Protein AF-A0A6J1T293-F1 (afdb_monomer)

InterPro domains:
  IPR029428 Mapk-regulated corepressor-interacting protein [PF14799] (3-94)

Structure (mmCIF, N/CA/C/O backbone):
data_AF-A0A6J1T293-F1
#
_entry.id   AF-A0A6J1T293-F1
#
loop_
_atom_site.group_PDB
_atom_site.id
_atom_site.type_symbol
_atom_site.label_atom_id
_atom_site.label_alt_id
_atom_site.label_comp_id
_atom_site.label_asym_id
_atom_site.label_entity_id
_atom_site.label_seq_id
_atom_site.pdbx_PDB_ins_code
_atom_site.Cartn_x
_atom_site.Cartn_y
_atom_site.Cartn_z
_atom_site.occupancy
_atom_site.B_iso_or_equiv
_atom_site.auth_seq_id
_atom_site.auth_comp_id
_atom_site.auth_asym_id
_atom_site.auth_atom_id
_atom_site.pdbx_PDB_model_num
ATOM 1 N N . MET A 1 1 ? -31.967 50.491 40.706 1.00 35.09 1 MET A N 1
ATOM 2 C CA . MET A 1 1 ? -30.912 50.644 39.681 1.00 35.09 1 MET A CA 1
ATOM 3 C C . MET A 1 1 ? -30.863 49.325 38.922 1.00 35.09 1 MET A C 1
ATOM 5 O O . MET A 1 1 ? -30.371 48.350 39.470 1.00 35.09 1 MET A O 1
ATOM 9 N N . ASN A 1 2 ? -31.513 49.243 37.758 1.00 35.81 2 ASN A N 1
ATOM 10 C CA . ASN A 1 2 ? -31.653 47.982 37.022 1.00 35.81 2 ASN A CA 1
ATOM 11 C C . ASN A 1 2 ? -30.430 47.772 36.124 1.00 35.81 2 ASN A C 1
ATOM 13 O O . ASN A 1 2 ? -30.119 48.614 35.286 1.00 35.81 2 ASN A O 1
ATOM 17 N N . GLN A 1 3 ? -29.734 46.657 36.334 1.00 42.97 3 GLN A N 1
ATOM 18 C CA . GLN A 1 3 ? -28.588 46.224 35.543 1.00 42.97 3 GLN A CA 1
ATOM 19 C C . GLN A 1 3 ? -29.095 45.617 34.224 1.00 42.97 3 GLN A C 1
ATOM 21 O O . GLN A 1 3 ? -29.812 44.619 34.238 1.00 42.97 3 GLN A O 1
ATOM 26 N N . MET A 1 4 ? -28.748 46.223 33.085 1.00 44.62 4 MET A N 1
ATOM 27 C CA . MET A 1 4 ? -28.996 45.646 31.760 1.00 44.62 4 MET A CA 1
ATOM 28 C C . MET A 1 4 ? -28.001 44.503 31.528 1.00 44.62 4 MET A C 1
ATOM 30 O O . MET A 1 4 ? -26.794 44.731 31.479 1.00 44.62 4 MET A O 1
ATOM 34 N N . GLN A 1 5 ? -28.496 43.274 31.386 1.00 48.72 5 GLN A N 1
ATOM 35 C CA . GLN A 1 5 ? -27.687 42.145 30.930 1.00 48.72 5 GLN A CA 1
ATOM 36 C C . GLN A 1 5 ? -27.605 42.173 29.400 1.00 48.72 5 GLN A C 1
ATOM 38 O O . GLN A 1 5 ? -28.609 42.039 28.703 1.00 48.72 5 GLN A O 1
ATOM 43 N N . SER A 1 6 ? -26.393 42.368 28.881 1.00 58.28 6 SER A N 1
ATOM 44 C CA . SER A 1 6 ? -26.066 42.199 27.464 1.00 58.28 6 SER A CA 1
ATOM 45 C C . SER A 1 6 ? -26.002 40.707 27.134 1.00 58.28 6 SER A C 1
ATOM 47 O O . SER A 1 6 ? -25.210 39.980 27.734 1.00 58.28 6 SER A O 1
ATOM 49 N N . VAL A 1 7 ? -26.815 40.241 26.182 1.00 46.66 7 VAL A N 1
ATOM 50 C CA . VAL A 1 7 ? -26.753 38.866 25.666 1.00 46.66 7 VAL A CA 1
ATOM 51 C C . VAL A 1 7 ? -26.084 38.849 24.293 1.00 46.66 7 VAL A C 1
ATOM 53 O O . VAL A 1 7 ? -26.721 39.017 23.259 1.00 46.66 7 VAL A O 1
ATOM 56 N N . ASN A 1 8 ? -24.769 38.626 24.276 1.00 48.59 8 ASN A N 1
ATOM 57 C CA . ASN A 1 8 ? -24.054 38.196 23.075 1.00 48.59 8 ASN A CA 1
ATOM 58 C C . ASN A 1 8 ? -23.719 36.703 23.211 1.00 48.59 8 ASN A C 1
ATOM 60 O O . ASN A 1 8 ? -22.909 36.326 24.055 1.00 48.59 8 ASN A O 1
ATOM 64 N N . GLY A 1 9 ? -24.335 35.849 22.390 1.00 51.00 9 GLY A N 1
ATOM 65 C CA . GLY A 1 9 ? -24.222 34.395 22.528 1.00 51.00 9 GLY A CA 1
ATOM 66 C C . GLY A 1 9 ? -24.470 33.626 21.231 1.00 51.00 9 GLY A C 1
ATOM 67 O O . GLY A 1 9 ? -25.529 33.050 21.046 1.00 51.00 9 GLY A O 1
ATOM 68 N N . LYS A 1 10 ? -23.478 33.668 20.335 1.00 51.50 10 LYS A N 1
ATOM 69 C CA . LYS A 1 10 ? -23.008 32.628 19.390 1.00 51.50 10 LYS A CA 1
ATOM 70 C C . LYS A 1 10 ? -24.024 31.566 18.895 1.00 51.50 10 LYS A C 1
ATOM 72 O O . LYS A 1 10 ? -24.468 30.699 19.638 1.00 51.50 10 LYS A O 1
ATOM 77 N N . ARG A 1 11 ? -24.241 31.553 17.571 1.00 51.09 11 ARG A N 1
ATOM 78 C CA . ARG A 1 11 ? -24.884 30.479 16.778 1.00 51.09 11 ARG A CA 1
ATOM 79 C C . ARG A 1 11 ? -24.344 29.075 17.143 1.00 51.09 11 ARG A C 1
ATOM 81 O O . ARG A 1 11 ? -23.130 28.885 17.042 1.00 51.09 11 ARG A O 1
ATOM 88 N N . PRO A 1 12 ? -25.188 28.067 17.439 1.00 49.41 12 PRO A N 1
ATOM 89 C CA . PRO A 1 12 ? -24.748 26.682 17.528 1.00 49.41 12 PRO A CA 1
ATOM 90 C C . PRO A 1 12 ? -24.793 26.055 16.128 1.00 49.41 12 PRO A C 1
ATOM 92 O O . PRO 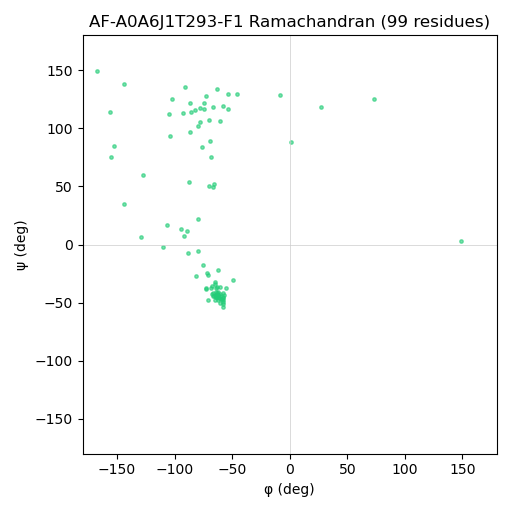A 1 12 ? -25.839 25.616 15.665 1.00 49.41 12 PRO A O 1
ATOM 95 N N . VAL A 1 13 ? -23.659 26.012 15.428 1.00 53.72 13 VAL A N 1
ATOM 96 C CA . VAL A 1 13 ? -23.515 25.209 14.197 1.00 53.72 13 VAL A CA 1
ATOM 97 C C . VAL A 1 13 ? -22.285 24.321 14.322 1.00 53.72 13 VAL A C 1
ATOM 99 O O . VAL A 1 13 ? -21.342 24.444 13.555 1.00 53.72 13 VAL A O 1
ATOM 102 N N . GLN A 1 14 ? -22.266 23.452 15.336 1.00 51.53 14 GLN A N 1
ATOM 103 C CA . GLN A 1 14 ? -21.378 22.279 15.380 1.00 51.53 14 GLN A CA 1
ATOM 104 C C . GLN A 1 14 ? -22.059 21.073 16.049 1.00 51.53 14 GLN A C 1
ATOM 106 O O . GLN A 1 14 ? -21.408 20.268 16.704 1.00 51.53 14 GLN A O 1
ATOM 111 N N . ALA A 1 15 ? -23.370 20.900 15.861 1.00 50.88 15 ALA A N 1
ATOM 112 C CA . ALA A 1 15 ? -24.086 19.706 16.328 1.00 50.88 15 ALA A CA 1
ATOM 113 C C . ALA A 1 15 ? -23.909 18.477 15.403 1.00 50.88 15 ALA A C 1
ATOM 115 O O . ALA A 1 15 ? -24.735 17.573 15.415 1.00 50.88 15 ALA A O 1
ATOM 116 N N . THR A 1 16 ? -22.848 18.425 14.589 1.00 51.53 16 THR A N 1
ATOM 117 C CA . THR A 1 16 ? -22.570 17.301 13.669 1.00 51.53 16 THR A CA 1
ATOM 118 C C . THR A 1 16 ? -21.152 16.738 13.762 1.00 51.53 16 THR A C 1
ATOM 120 O O . THR A 1 16 ? -20.804 15.856 12.984 1.00 51.53 16 THR A O 1
ATOM 123 N N . ARG A 1 17 ? -20.324 17.177 14.722 1.00 50.19 17 ARG A N 1
ATOM 124 C CA . ARG A 1 17 ? -18.976 16.598 14.912 1.00 50.19 17 ARG A CA 1
ATOM 125 C C . ARG A 1 17 ? -18.930 15.388 15.843 1.00 50.19 17 ARG A C 1
ATOM 127 O O . ARG A 1 17 ? -17.918 14.707 15.878 1.00 50.19 17 ARG A O 1
ATOM 134 N N . PHE A 1 18 ? -20.030 15.058 16.511 1.00 51.47 18 PHE A N 1
ATOM 135 C CA . PHE A 1 18 ? -20.155 13.825 17.288 1.00 51.47 18 PHE A CA 1
ATOM 136 C C . PHE A 1 18 ? -20.634 12.679 16.399 1.00 51.47 18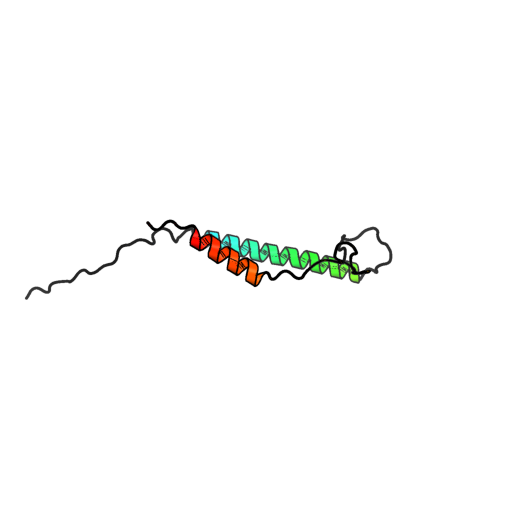 PHE A C 1
ATOM 138 O O . PHE A 1 18 ? -21.643 12.037 16.687 1.00 51.47 18 PHE A O 1
ATOM 145 N N . ARG A 1 19 ? -19.938 12.425 15.285 1.00 54.50 19 ARG A N 1
ATOM 146 C CA . ARG A 1 19 ? -20.014 11.097 14.679 1.00 54.50 19 ARG A CA 1
ATOM 147 C C . ARG A 1 19 ? -19.287 10.187 15.664 1.00 54.50 19 ARG A C 1
ATOM 149 O O . ARG A 1 19 ? -18.070 10.139 15.645 1.00 54.50 19 ARG A O 1
ATOM 156 N N . ASP A 1 20 ? -20.072 9.671 16.605 1.00 57.16 20 ASP A N 1
ATOM 157 C CA . ASP A 1 20 ? -19.735 8.839 17.758 1.00 57.16 20 ASP A CA 1
ATOM 158 C C . ASP A 1 20 ? -18.228 8.552 17.900 1.00 57.16 20 ASP A C 1
ATOM 160 O O . ASP A 1 20 ? -17.709 7.580 17.355 1.00 57.16 20 ASP A O 1
ATOM 164 N N . ASP A 1 21 ? -17.524 9.447 18.597 1.00 60.72 21 ASP A N 1
ATOM 165 C CA . ASP A 1 21 ? -16.072 9.419 18.849 1.00 60.72 21 ASP A CA 1
ATOM 166 C C . ASP A 1 21 ? -15.599 8.045 19.360 1.00 60.72 21 ASP A C 1
ATOM 168 O O . ASP A 1 21 ? -14.514 7.564 19.035 1.00 60.72 21 ASP A O 1
ATOM 172 N N . ARG A 1 22 ? -16.482 7.336 20.075 1.00 60.53 22 ARG A N 1
ATOM 173 C CA . ARG A 1 22 ? -16.245 5.971 20.551 1.00 60.53 22 ARG A CA 1
ATOM 174 C C . ARG A 1 22 ? -16.195 4.949 19.418 1.00 60.53 22 ARG A C 1
ATOM 176 O O . ARG A 1 22 ? -15.383 4.034 19.474 1.00 60.53 22 ARG A O 1
ATOM 183 N N . THR A 1 23 ? -17.025 5.103 18.387 1.00 65.38 23 THR A N 1
ATOM 184 C CA . THR A 1 23 ? -17.006 4.228 17.202 1.00 65.38 23 THR A CA 1
ATOM 185 C C . THR A 1 23 ? -15.791 4.496 16.323 1.00 65.38 23 THR A C 1
ATOM 187 O O . THR A 1 23 ? -15.189 3.551 15.823 1.00 65.38 23 THR A O 1
ATOM 190 N N . GLN A 1 24 ? -15.385 5.762 16.181 1.00 71.25 24 GLN A N 1
ATOM 191 C CA . GLN A 1 24 ? -14.179 6.117 15.436 1.00 71.25 24 GLN A CA 1
ATOM 192 C C . GLN A 1 24 ? -12.922 5.607 16.148 1.00 71.25 24 GLN A C 1
ATOM 194 O O . GLN A 1 24 ? -12.049 5.038 15.497 1.00 71.25 24 GLN A O 1
ATOM 199 N N . THR A 1 25 ? -12.868 5.738 17.475 1.00 80.00 25 THR A N 1
ATOM 200 C CA . THR A 1 25 ? -11.774 5.202 18.295 1.00 80.00 25 THR A CA 1
ATOM 201 C C . THR A 1 25 ? -11.720 3.672 18.218 1.00 80.00 25 THR A C 1
ATOM 203 O O . THR A 1 25 ? -10.659 3.115 17.966 1.00 80.00 25 THR A O 1
ATOM 206 N N . ALA A 1 26 ? -12.863 2.979 18.318 1.00 84.50 26 ALA A N 1
ATOM 207 C CA . ALA A 1 26 ? -12.905 1.518 18.198 1.00 84.50 26 ALA A CA 1
ATOM 208 C C . ALA A 1 26 ? -12.408 1.023 16.828 1.00 84.50 26 ALA A C 1
ATOM 210 O O . ALA A 1 26 ? -11.621 0.083 16.751 1.00 84.50 26 ALA A O 1
ATOM 211 N N . GLN A 1 27 ? -12.810 1.689 15.741 1.00 89.81 27 GLN A N 1
ATOM 212 C CA . GLN A 1 27 ? -12.312 1.366 14.401 1.00 89.81 27 GLN A CA 1
ATOM 213 C C . GLN A 1 27 ? -10.808 1.623 14.262 1.00 89.81 27 GLN A C 1
ATOM 215 O O . GLN A 1 27 ? -10.110 0.858 13.598 1.00 89.81 27 GLN A O 1
ATOM 220 N N . GLN A 1 28 ? -10.292 2.689 14.879 1.00 90.19 28 GLN A N 1
ATOM 221 C CA . GLN A 1 28 ? -8.856 2.960 14.903 1.00 90.19 28 GLN A CA 1
ATOM 222 C C . GLN A 1 28 ? -8.094 1.862 15.650 1.00 90.19 28 GLN A C 1
ATOM 224 O O . GLN A 1 28 ? -7.097 1.368 15.126 1.00 90.19 28 GLN A O 1
ATOM 229 N N . ASP A 1 29 ? -8.588 1.423 16.806 1.00 92.88 29 ASP A N 1
ATOM 230 C CA . ASP A 1 29 ? -7.980 0.344 17.589 1.00 92.88 29 ASP A CA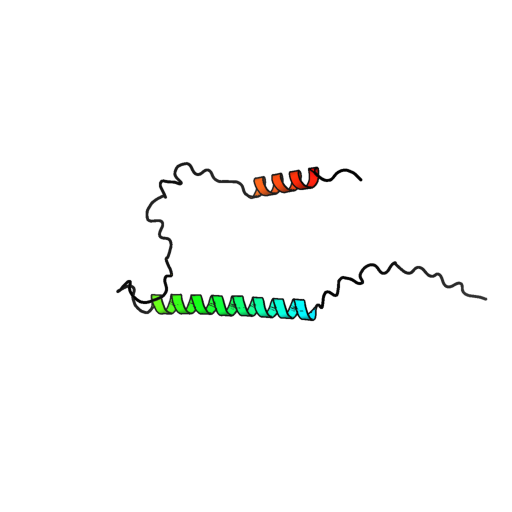 1
ATOM 231 C C . ASP A 1 29 ? -7.966 -0.988 16.823 1.00 92.88 29 A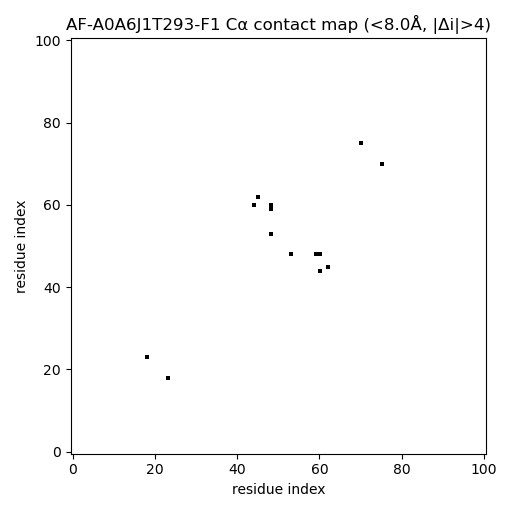SP A C 1
ATOM 233 O O . ASP A 1 29 ? -6.961 -1.704 16.823 1.00 92.88 29 ASP A O 1
ATOM 237 N N . GLU A 1 30 ? -9.049 -1.310 16.112 1.00 95.25 30 GLU A N 1
ATOM 238 C CA . GLU A 1 30 ? -9.124 -2.492 15.248 1.00 95.25 30 GLU A CA 1
ATOM 239 C C . GLU A 1 30 ? -8.106 -2.438 14.106 1.00 95.25 30 GLU A C 1
ATOM 241 O O . GLU A 1 30 ? -7.426 -3.432 13.842 1.00 95.25 30 GLU A O 1
ATOM 246 N N . LEU A 1 31 ? -7.954 -1.282 13.454 1.00 95.88 31 LEU A N 1
ATOM 247 C CA . LEU A 1 31 ? -6.967 -1.091 12.390 1.00 95.88 31 LEU A CA 1
ATOM 248 C C . LEU A 1 31 ? -5.537 -1.198 12.920 1.00 95.88 31 LEU A C 1
ATOM 250 O O . LEU A 1 31 ? -4.709 -1.871 12.306 1.00 95.88 31 LEU A O 1
ATOM 254 N N . ILE A 1 32 ? -5.248 -0.580 14.068 1.00 95.88 32 ILE A N 1
ATOM 255 C CA . ILE A 1 32 ? -3.940 -0.669 14.730 1.00 95.88 32 ILE A CA 1
ATOM 256 C C . ILE A 1 32 ? -3.618 -2.132 15.032 1.00 95.88 32 ILE A C 1
ATOM 258 O O . ILE A 1 32 ? -2.538 -2.615 14.684 1.00 95.88 32 ILE A O 1
ATOM 262 N N . ARG A 1 33 ? -4.575 -2.858 15.617 1.00 96.88 33 ARG A N 1
ATOM 263 C CA . ARG A 1 33 ? -4.426 -4.283 15.913 1.00 96.88 33 ARG A CA 1
ATOM 264 C C . ARG A 1 33 ? -4.217 -5.099 14.643 1.00 96.88 33 ARG A C 1
ATOM 266 O O . ARG A 1 33 ? -3.314 -5.924 14.598 1.00 96.88 33 ARG A O 1
ATOM 273 N N . PHE A 1 34 ? -5.008 -4.859 13.602 1.00 96.94 34 PHE A N 1
ATOM 274 C CA . PHE A 1 34 ? -4.886 -5.569 12.333 1.00 96.94 34 PHE A CA 1
ATOM 275 C C . PHE A 1 34 ? -3.507 -5.374 11.695 1.00 96.94 34 PHE A C 1
ATOM 277 O O . PHE A 1 34 ? -2.889 -6.354 11.276 1.00 96.94 34 PHE A O 1
ATOM 284 N N . ILE A 1 35 ? -3.009 -4.134 11.645 1.00 96.94 35 ILE A N 1
ATOM 285 C CA . ILE A 1 35 ? -1.684 -3.815 11.100 1.00 96.94 35 ILE A CA 1
ATOM 286 C C . ILE A 1 35 ? -0.601 -4.515 11.919 1.00 96.94 35 ILE A C 1
ATOM 288 O O . ILE A 1 35 ? 0.270 -5.168 11.344 1.00 96.94 35 ILE A O 1
ATOM 292 N N . TYR A 1 36 ? -0.679 -4.424 13.250 1.00 96.75 36 TYR A N 1
ATOM 293 C CA . TYR A 1 36 ? 0.268 -5.067 14.154 1.00 96.75 36 TYR A CA 1
ATOM 294 C C . TYR A 1 36 ? 0.321 -6.583 13.931 1.00 96.75 36 TYR A C 1
ATOM 296 O O . TYR A 1 36 ? 1.394 -7.123 13.661 1.00 96.75 36 TYR A O 1
ATOM 304 N N . GLU A 1 37 ? -0.825 -7.266 13.978 1.00 96.38 37 GLU A N 1
ATOM 305 C CA . GLU A 1 37 ? -0.912 -8.723 13.819 1.00 96.38 37 GLU A CA 1
ATOM 306 C C . GLU A 1 37 ? -0.461 -9.178 12.426 1.00 96.38 37 GLU A C 1
ATOM 308 O O . GLU A 1 37 ? 0.295 -10.145 12.296 1.00 96.38 37 GLU A O 1
ATOM 313 N N . SER A 1 38 ? -0.886 -8.462 11.380 1.00 94.81 38 SER A N 1
ATOM 314 C CA . SER A 1 38 ? -0.530 -8.781 9.994 1.00 94.81 38 SER A CA 1
ATOM 315 C C . SER A 1 38 ? 0.969 -8.636 9.760 1.00 94.81 38 SER A C 1
ATOM 317 O O . SER A 1 38 ? 1.583 -9.520 9.164 1.00 94.81 38 SER A O 1
ATOM 319 N N . TRP A 1 39 ? 1.575 -7.563 10.277 1.00 94.12 39 TRP A N 1
ATOM 320 C CA . TRP A 1 39 ? 3.014 -7.357 10.171 1.00 94.12 39 TRP A CA 1
ATOM 321 C C . TRP A 1 39 ? 3.797 -8.427 10.935 1.00 94.12 39 TRP A C 1
ATOM 323 O O . TRP A 1 39 ? 4.677 -9.061 10.361 1.00 94.12 39 TRP A O 1
ATOM 333 N N . HIS A 1 40 ? 3.423 -8.717 12.188 1.00 94.25 40 HIS A N 1
ATOM 334 C CA . HIS A 1 40 ? 4.085 -9.755 12.986 1.00 94.25 40 HIS A CA 1
ATOM 335 C C . HIS A 1 40 ? 3.985 -11.139 12.345 1.00 94.25 40 HIS A C 1
ATOM 337 O O . HIS A 1 40 ? 4.930 -11.924 12.425 1.00 94.25 40 HIS A O 1
ATOM 343 N N . LYS A 1 41 ? 2.854 -11.456 11.705 1.00 90.25 41 LYS A N 1
ATOM 344 C CA . LYS A 1 41 ? 2.696 -12.704 10.956 1.00 90.25 41 LYS A CA 1
ATOM 345 C C . LYS A 1 41 ? 3.712 -12.797 9.815 1.00 90.25 41 LYS A C 1
ATOM 347 O O . LYS A 1 41 ? 4.425 -13.794 9.746 1.00 90.25 41 LYS A O 1
ATOM 352 N N . VAL A 1 42 ? 3.816 -11.758 8.986 1.00 86.88 42 VAL A N 1
ATOM 353 C CA . VAL A 1 42 ? 4.775 -11.710 7.869 1.00 86.88 42 VAL A CA 1
ATOM 354 C C . VAL A 1 42 ? 6.218 -11.773 8.375 1.00 86.88 42 VAL A C 1
ATOM 356 O O . VAL A 1 42 ? 7.011 -12.541 7.841 1.00 86.88 42 VAL A O 1
ATOM 359 N N . SER A 1 43 ? 6.561 -11.035 9.436 1.00 86.12 43 SER A N 1
ATOM 360 C CA . SER A 1 43 ? 7.903 -11.069 10.036 1.00 86.12 43 SER A CA 1
ATOM 361 C C . SER A 1 43 ? 8.297 -12.471 10.503 1.00 86.12 43 SER A C 1
ATOM 363 O O . SER A 1 43 ? 9.374 -12.946 10.152 1.00 86.12 43 SER A O 1
ATOM 365 N N . ARG A 1 44 ? 7.406 -13.172 11.219 1.00 87.25 44 ARG A N 1
ATOM 366 C CA . ARG A 1 44 ? 7.662 -14.556 11.651 1.00 87.25 44 ARG A CA 1
ATOM 367 C C . ARG A 1 44 ? 7.809 -15.510 10.477 1.00 87.25 44 ARG A C 1
ATOM 369 O O . ARG A 1 44 ? 8.677 -16.374 10.518 1.00 87.25 44 ARG A O 1
ATOM 376 N N . GLU A 1 45 ? 6.974 -15.371 9.447 1.00 83.12 45 GLU A N 1
ATOM 377 C CA . GLU A 1 45 ? 7.118 -16.163 8.227 1.00 83.12 45 GLU A CA 1
ATOM 378 C C . GLU A 1 45 ? 8.513 -15.92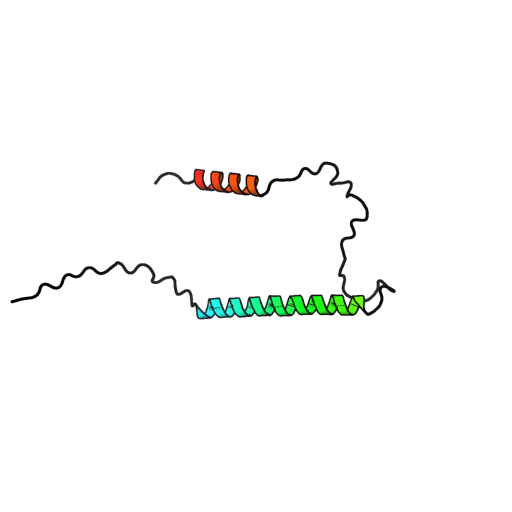6 7.628 1.00 83.12 45 GLU A C 1
ATOM 380 O O . GLU A 1 45 ? 9.256 -16.883 7.444 1.00 83.12 45 GLU A O 1
ATOM 385 N N . VAL A 1 46 ? 8.944 -14.681 7.419 1.00 80.19 46 VAL A N 1
ATOM 386 C CA . VAL A 1 46 ? 10.280 -14.364 6.872 1.00 80.19 46 VAL A CA 1
ATOM 387 C C . VAL A 1 46 ? 11.426 -14.951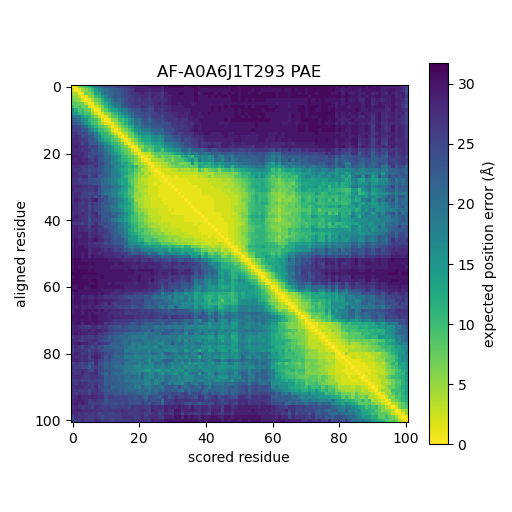 7.713 1.00 80.19 46 VAL A C 1
ATOM 389 O O . VAL A 1 46 ? 12.364 -15.530 7.155 1.00 80.19 46 VAL A O 1
ATOM 392 N N . GLU A 1 47 ? 11.352 -14.849 9.042 1.00 80.12 47 GLU A N 1
ATOM 393 C CA . GLU A 1 47 ? 12.355 -15.410 9.960 1.00 80.12 47 GLU A CA 1
ATOM 394 C C . GLU A 1 47 ? 12.419 -16.940 9.877 1.00 80.12 47 GLU A C 1
ATOM 396 O O . GLU A 1 47 ? 13.505 -17.513 9.767 1.00 80.12 47 GLU A O 1
ATOM 401 N N . GLN A 1 48 ? 11.264 -17.610 9.858 1.00 76.38 48 GLN A N 1
ATOM 402 C CA . GLN A 1 48 ? 11.178 -19.066 9.732 1.00 76.38 48 GLN A CA 1
ATOM 403 C C . GLN A 1 48 ? 11.742 -19.565 8.397 1.00 76.38 48 GLN A C 1
ATOM 405 O O . GLN A 1 48 ? 12.382 -20.615 8.363 1.00 76.38 48 GLN A O 1
ATOM 410 N N . HIS A 1 49 ? 11.550 -18.829 7.299 1.00 67.94 49 HIS A N 1
ATOM 411 C CA . HIS A 1 49 ? 12.136 -19.198 6.004 1.00 67.94 49 HIS A CA 1
ATOM 412 C C . HIS A 1 49 ? 13.646 -18.948 5.961 1.00 67.94 49 HIS A C 1
ATOM 414 O O . HIS A 1 49 ? 14.377 -19.763 5.405 1.00 67.94 49 HIS A O 1
ATOM 420 N N . SER A 1 50 ? 14.130 -17.869 6.585 1.00 64.50 50 SER A N 1
ATOM 421 C CA . SER A 1 50 ? 15.571 -17.581 6.666 1.00 64.50 50 SER A CA 1
ATOM 422 C C . SER A 1 50 ? 16.336 -18.625 7.485 1.00 64.50 50 SER A C 1
ATOM 424 O O . SER A 1 50 ? 17.483 -18.933 7.169 1.00 64.50 50 SER A O 1
ATOM 426 N N . GLN A 1 51 ? 15.712 -19.192 8.523 1.00 62.59 51 GLN A N 1
ATOM 427 C CA . GLN A 1 51 ? 16.339 -20.199 9.387 1.00 62.59 51 GLN A CA 1
ATOM 428 C C . GLN A 1 51 ? 16.315 -21.622 8.809 1.00 62.59 51 GLN A C 1
ATOM 430 O O . GLN A 1 51 ? 17.202 -22.409 9.126 1.00 62.59 51 GLN A O 1
ATOM 435 N N . ASN A 1 52 ? 15.341 -21.954 7.956 1.00 58.03 52 ASN A N 1
ATOM 436 C CA . ASN A 1 52 ? 15.152 -23.314 7.430 1.00 58.03 52 ASN A CA 1
ATOM 437 C C . ASN A 1 52 ? 15.914 -23.617 6.131 1.00 58.03 52 ASN A C 1
ATOM 439 O O . ASN A 1 52 ? 15.680 -24.659 5.529 1.00 58.03 52 ASN A O 1
ATOM 443 N N . GLY A 1 53 ? 16.840 -22.745 5.723 1.00 50.28 53 GLY A N 1
ATOM 444 C CA . GLY A 1 53 ? 17.718 -22.998 4.587 1.00 50.28 53 GLY A CA 1
ATOM 445 C C . GLY A 1 53 ? 16.991 -22.898 3.245 1.00 50.28 53 GLY A C 1
ATOM 446 O O . GLY A 1 53 ? 16.000 -23.567 2.961 1.00 50.28 53 GLY A O 1
ATOM 447 N N . ALA A 1 54 ? 17.525 -22.062 2.365 1.00 53.28 54 ALA A N 1
ATOM 448 C CA . ALA A 1 54 ? 17.104 -21.940 0.977 1.00 53.28 54 ALA A CA 1
ATOM 449 C C . ALA A 1 54 ? 17.496 -23.179 0.136 1.00 53.28 54 ALA A C 1
ATOM 451 O O . ALA A 1 54 ? 18.123 -23.032 -0.909 1.00 53.28 54 ALA A O 1
ATOM 452 N N . GLU A 1 55 ? 17.182 -24.400 0.580 1.00 52.56 55 GLU A N 1
ATOM 453 C CA . GLU A 1 55 ? 17.620 -25.628 -0.101 1.00 52.56 55 GLU A CA 1
ATOM 454 C C . GLU A 1 55 ? 16.520 -26.423 -0.805 1.00 52.56 55 GLU A C 1
ATOM 456 O O . GLU A 1 55 ? 16.819 -27.370 -1.529 1.00 52.56 55 GLU A O 1
ATOM 461 N N . ASN A 1 56 ? 15.252 -26.017 -0.740 1.00 45.50 56 ASN A N 1
ATOM 462 C CA . ASN A 1 56 ? 14.286 -26.564 -1.688 1.00 45.50 56 ASN A CA 1
ATOM 463 C C . ASN A 1 56 ? 13.091 -25.640 -1.879 1.00 45.50 56 ASN A C 1
ATOM 465 O O . ASN A 1 56 ? 12.295 -25.443 -0.964 1.00 45.50 56 ASN A O 1
ATOM 469 N N . GLY A 1 57 ? 12.951 -25.096 -3.090 1.00 51.50 57 GLY A N 1
ATOM 470 C CA . GLY A 1 57 ? 11.856 -24.227 -3.530 1.00 51.50 57 GLY A CA 1
ATOM 471 C C . GLY A 1 57 ? 10.491 -24.921 -3.604 1.00 51.50 57 GLY A C 1
ATOM 472 O O . GLY A 1 57 ? 9.816 -24.850 -4.628 1.00 51.50 57 GLY A O 1
ATOM 473 N N . LYS A 1 58 ? 10.093 -25.632 -2.547 1.00 51.91 58 LYS A N 1
ATOM 474 C CA . LYS A 1 58 ? 8.836 -26.370 -2.428 1.00 51.91 58 LYS A CA 1
ATOM 475 C C . LYS A 1 58 ? 8.429 -26.458 -0.955 1.00 51.91 58 LYS A C 1
ATOM 477 O O . LYS A 1 58 ? 8.701 -27.465 -0.313 1.00 51.91 58 LYS A O 1
ATOM 482 N N . GLY A 1 59 ? 7.745 -25.443 -0.423 1.00 51.84 59 GLY A N 1
ATOM 483 C CA . GLY A 1 59 ? 6.936 -25.674 0.785 1.00 51.84 59 GLY A CA 1
ATOM 484 C C . GLY A 1 59 ? 6.745 -24.543 1.786 1.00 51.84 59 GLY A C 1
ATOM 485 O O . GLY A 1 59 ? 6.079 -24.777 2.787 1.00 51.84 59 GLY A O 1
ATOM 486 N N . GLY A 1 60 ? 7.255 -23.339 1.556 1.00 51.09 60 GLY A N 1
ATOM 487 C CA . GLY A 1 60 ? 7.110 -22.254 2.521 1.00 51.09 60 GLY A CA 1
ATOM 488 C C . GLY A 1 60 ? 6.938 -20.913 1.821 1.00 51.09 60 GLY A C 1
ATOM 489 O O . GLY A 1 60 ? 7.558 -20.716 0.784 1.00 51.09 60 GLY A O 1
ATOM 490 N N . ALA A 1 61 ? 6.025 -20.086 2.339 1.00 54.09 61 ALA A N 1
ATOM 491 C CA . ALA A 1 61 ? 5.538 -18.792 1.851 1.00 54.09 61 ALA A CA 1
ATOM 492 C C . ALA A 1 61 ? 6.284 -18.166 0.653 1.00 54.09 61 ALA A C 1
ATOM 494 O O . ALA A 1 61 ? 7.492 -17.944 0.683 1.00 54.09 61 ALA A O 1
ATOM 495 N N . LEU A 1 62 ? 5.504 -17.789 -0.368 1.00 58.81 62 LEU A N 1
ATOM 496 C CA . LEU A 1 62 ? 5.901 -17.070 -1.587 1.00 58.81 62 LEU A CA 1
ATOM 497 C C . LEU A 1 62 ? 6.395 -15.635 -1.296 1.00 58.81 62 LEU A C 1
ATOM 499 O O . LEU A 1 62 ? 5.896 -14.673 -1.877 1.00 58.81 62 LEU A O 1
ATOM 503 N N . VAL A 1 63 ? 7.349 -15.448 -0.387 1.00 60.22 63 VAL A N 1
ATOM 504 C CA . VAL A 1 63 ? 8.035 -14.164 -0.239 1.00 60.22 63 VAL A CA 1
ATOM 505 C C . VAL A 1 63 ? 9.030 -14.067 -1.391 1.00 60.22 63 VAL A C 1
ATOM 507 O O . VAL A 1 63 ? 10.190 -14.459 -1.290 1.00 60.22 63 VAL A O 1
ATOM 510 N N . TYR A 1 64 ? 8.527 -13.619 -2.539 1.00 65.06 64 TYR A N 1
ATOM 511 C CA . TYR A 1 64 ? 9.340 -13.360 -3.715 1.00 65.06 64 TYR A CA 1
ATOM 512 C C . TYR A 1 64 ? 10.060 -12.029 -3.512 1.00 65.06 64 TYR A C 1
ATOM 514 O O . TYR A 1 64 ? 9.448 -10.961 -3.581 1.00 65.06 64 TYR A O 1
ATOM 522 N N . TYR A 1 65 ? 11.359 -12.086 -3.237 1.00 67.44 65 TYR A N 1
ATOM 523 C CA . TYR A 1 65 ? 12.195 -10.896 -3.279 1.00 67.44 65 TYR A CA 1
ATOM 524 C C . TYR A 1 65 ? 12.408 -10.510 -4.738 1.00 67.44 65 TYR A C 1
ATOM 526 O O . TYR A 1 65 ? 12.798 -11.332 -5.568 1.00 67.44 65 TYR A O 1
ATOM 534 N N . TYR A 1 66 ? 12.130 -9.251 -5.058 1.00 71.56 66 TYR A N 1
ATOM 535 C CA . TYR A 1 66 ? 12.478 -8.704 -6.356 1.00 71.56 66 TYR A CA 1
ATOM 536 C C . TYR A 1 66 ? 14.004 -8.565 -6.425 1.00 71.56 66 TYR A C 1
ATOM 538 O O . TYR A 1 66 ? 14.588 -7.723 -5.744 1.00 71.56 66 TYR A O 1
ATOM 546 N N . CYS A 1 67 ? 14.648 -9.429 -7.206 1.00 69.50 67 CYS A N 1
ATOM 547 C CA . CYS A 1 67 ? 16.059 -9.303 -7.543 1.00 69.50 67 CYS A CA 1
ATOM 548 C C . CYS A 1 67 ? 16.169 -8.527 -8.860 1.00 69.50 67 CYS A C 1
ATOM 550 O O . CYS A 1 67 ? 15.763 -9.043 -9.904 1.00 69.50 67 CYS A O 1
ATOM 552 N N . ASP A 1 68 ? 16.730 -7.315 -8.818 1.00 66.31 68 ASP A N 1
ATOM 553 C CA . ASP A 1 68 ? 17.173 -6.582 -10.012 1.00 66.31 68 ASP A CA 1
ATOM 554 C C . ASP A 1 68 ? 18.383 -7.304 -10.619 1.00 66.31 68 ASP A C 1
ATOM 556 O O . ASP A 1 68 ? 19.532 -6.904 -10.448 1.00 66.31 68 ASP A O 1
ATOM 560 N N . ASN A 1 69 ? 18.140 -8.428 -11.290 1.00 65.50 69 ASN A N 1
ATOM 561 C CA . ASN A 1 69 ? 19.212 -9.184 -11.933 1.00 65.50 69 ASN A CA 1
ATOM 562 C C . ASN A 1 69 ? 19.639 -8.586 -13.278 1.00 65.50 69 ASN A C 1
ATOM 564 O O . ASN A 1 69 ? 20.612 -9.054 -13.848 1.00 65.50 69 ASN A O 1
ATOM 568 N N . GLU A 1 70 ? 18.962 -7.551 -13.771 1.00 66.69 70 GLU A N 1
ATOM 569 C CA . GLU A 1 70 ? 19.318 -6.801 -14.976 1.00 66.69 70 GLU A CA 1
ATOM 570 C C . GLU A 1 70 ? 18.473 -5.516 -15.012 1.00 66.69 70 GLU A C 1
ATOM 572 O O . GLU A 1 70 ? 17.333 -5.533 -14.536 1.00 66.69 70 GLU A O 1
ATOM 577 N N . PRO A 1 71 ? 18.964 -4.397 -15.577 1.00 72.81 71 PRO A N 1
ATOM 578 C CA . PRO A 1 71 ? 18.095 -3.259 -15.841 1.00 72.81 71 PRO A CA 1
ATOM 579 C C . PRO A 1 71 ? 16.960 -3.718 -16.761 1.00 72.81 71 PRO A C 1
ATOM 581 O O . PRO A 1 71 ? 17.207 -4.186 -17.873 1.00 72.81 71 PRO A O 1
ATOM 584 N N . ASN A 1 72 ? 15.717 -3.603 -16.288 1.00 72.06 72 ASN A N 1
ATOM 585 C CA . ASN A 1 72 ? 14.539 -4.026 -17.036 1.00 72.06 72 ASN A CA 1
ATOM 586 C C . ASN A 1 72 ? 14.546 -3.366 -18.433 1.00 72.06 72 ASN A C 1
ATOM 588 O O . ASN A 1 72 ? 14.446 -2.137 -18.512 1.00 72.06 72 ASN A O 1
ATOM 592 N N . PRO A 1 73 ? 14.629 -4.137 -19.537 1.00 78.88 73 PRO A N 1
ATOM 593 C CA . PRO A 1 73 ? 14.756 -3.578 -20.882 1.00 78.88 73 PRO A CA 1
ATOM 594 C C . PRO A 1 73 ? 13.551 -2.717 -21.289 1.00 78.88 73 PRO A C 1
ATOM 596 O O . PRO A 1 73 ? 13.691 -1.841 -22.138 1.00 78.88 73 PRO A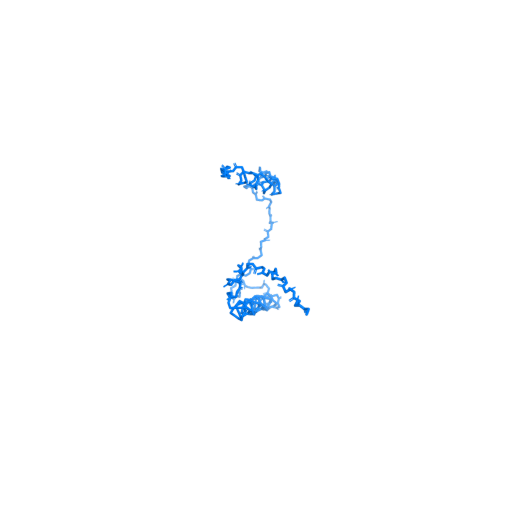 O 1
ATOM 599 N N . VAL A 1 74 ? 12.388 -2.910 -20.653 1.00 80.62 74 VAL A N 1
ATOM 600 C CA . VAL A 1 74 ? 11.185 -2.083 -20.853 1.00 80.62 74 VAL A CA 1
ATOM 601 C C . VAL A 1 74 ? 11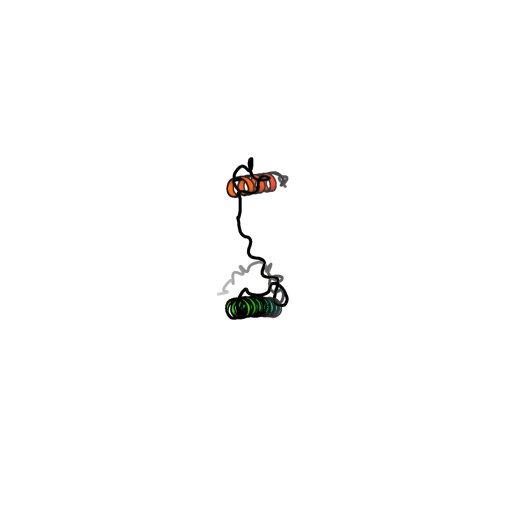.352 -0.677 -20.262 1.00 80.62 74 VAL A C 1
ATOM 603 O O . VAL A 1 74 ? 10.731 0.269 -20.736 1.00 80.62 74 VAL A O 1
ATOM 606 N N . LEU A 1 75 ? 12.208 -0.512 -19.251 1.00 79.12 75 LEU A N 1
ATOM 607 C CA . LEU A 1 75 ? 12.452 0.764 -18.572 1.00 79.12 75 LEU A CA 1
ATOM 608 C C . LEU A 1 75 ? 13.613 1.563 -19.181 1.00 79.12 75 LEU A C 1
ATOM 610 O O . LEU A 1 75 ? 13.993 2.589 -18.623 1.00 79.12 75 LEU A O 1
ATOM 614 N N . LYS A 1 76 ? 14.172 1.131 -20.321 1.00 81.25 76 LYS A N 1
ATOM 615 C CA . LYS A 1 76 ? 15.341 1.771 -20.948 1.00 81.25 76 LYS A CA 1
ATOM 616 C C . LYS A 1 76 ? 15.145 3.267 -21.225 1.00 81.25 76 LYS A C 1
ATOM 618 O O . LYS A 1 76 ? 16.079 4.041 -21.047 1.00 81.25 76 LYS A O 1
ATOM 623 N N . ASP A 1 77 ? 13.935 3.657 -21.614 1.00 85.69 77 ASP A N 1
ATOM 624 C CA . ASP A 1 77 ? 13.581 5.043 -21.939 1.00 85.69 77 ASP A CA 1
ATOM 625 C C . ASP A 1 77 ? 12.712 5.694 -20.848 1.00 85.69 77 ASP A C 1
ATOM 627 O O . ASP A 1 77 ? 12.053 6.710 -21.081 1.00 85.69 77 ASP A O 1
ATOM 631 N N . PHE A 1 78 ? 12.675 5.105 -19.645 1.00 87.12 78 PHE A N 1
ATOM 632 C CA . PHE A 1 78 ? 11.913 5.659 -18.534 1.00 87.12 78 PHE A CA 1
ATOM 633 C C . PHE A 1 78 ? 12.525 6.990 -18.091 1.00 87.12 78 PHE A C 1
ATOM 635 O O . PHE A 1 78 ? 13.670 7.058 -17.642 1.00 87.12 78 PHE A O 1
ATOM 642 N N . GLN A 1 79 ? 11.741 8.059 -18.197 1.00 87.06 79 GLN A N 1
ATOM 643 C CA . GLN A 1 79 ? 12.131 9.364 -17.686 1.00 87.06 79 GLN A CA 1
ATOM 644 C C . GLN A 1 79 ? 11.647 9.526 -16.243 1.00 87.06 79 GLN A C 1
ATOM 646 O O . GLN A 1 79 ? 10.487 9.213 -15.956 1.00 87.06 79 GLN A O 1
ATOM 651 N N . PRO A 1 80 ? 12.490 10.051 -15.335 1.00 86.44 80 PRO A N 1
ATOM 652 C CA . PRO A 1 80 ? 12.046 10.427 -14.003 1.00 86.44 80 PRO A CA 1
ATOM 653 C C . PRO A 1 80 ? 10.848 11.374 -14.088 1.00 86.44 80 PRO A C 1
ATOM 655 O O . PRO A 1 80 ? 10.874 12.372 -14.810 1.00 86.44 80 PRO A O 1
ATOM 658 N N . PHE A 1 81 ? 9.793 11.053 -13.347 1.00 87.56 81 PHE A N 1
ATOM 659 C CA . PHE A 1 81 ? 8.597 11.875 -13.267 1.00 87.56 81 PHE A CA 1
ATOM 660 C C . PHE A 1 81 ? 8.590 12.654 -11.958 1.00 87.56 81 PHE A C 1
ATOM 662 O O . PHE A 1 81 ? 8.661 12.065 -10.878 1.00 87.56 81 PHE A O 1
ATOM 669 N N . ASP A 1 82 ? 8.466 13.974 -12.050 1.00 89.88 82 ASP A N 1
ATOM 670 C CA . ASP A 1 82 ? 8.345 14.821 -10.871 1.00 89.88 82 ASP A CA 1
ATOM 671 C C . ASP A 1 82 ? 6.904 14.779 -10.335 1.00 89.88 82 ASP A C 1
ATOM 673 O O . ASP A 1 82 ? 5.973 15.408 -10.857 1.00 89.88 82 ASP A O 1
ATOM 677 N N . LEU A 1 83 ? 6.729 13.998 -9.268 1.00 91.56 83 LEU A N 1
ATOM 678 C CA . LEU A 1 83 ? 5.456 13.852 -8.569 1.00 91.56 83 LEU A CA 1
ATOM 679 C C . LEU A 1 83 ? 5.000 15.160 -7.916 1.00 91.56 83 LEU A C 1
ATOM 681 O O . LEU A 1 83 ? 3.793 15.403 -7.834 1.00 91.56 83 LEU A O 1
ATOM 685 N N . GLU A 1 84 ? 5.928 15.998 -7.456 1.00 90.44 84 GLU A N 1
ATOM 686 C CA . GLU A 1 84 ? 5.608 17.245 -6.771 1.00 90.44 84 GLU A CA 1
ATOM 687 C C . GLU A 1 84 ? 5.043 18.263 -7.762 1.00 90.44 84 GLU A C 1
ATOM 689 O O . GLU A 1 84 ? 3.964 18.819 -7.540 1.00 90.44 84 GLU A O 1
ATOM 694 N N . ASP A 1 85 ? 5.706 18.423 -8.907 1.00 90.06 85 ASP A N 1
ATOM 695 C CA . ASP A 1 85 ? 5.237 19.257 -10.013 1.00 90.06 85 ASP A CA 1
ATOM 696 C C . ASP A 1 85 ? 3.863 18.813 -10.526 1.00 90.06 85 ASP A C 1
ATOM 698 O O . ASP A 1 85 ? 2.991 19.647 -10.801 1.00 90.06 85 ASP A O 1
ATOM 702 N N . TRP A 1 86 ? 3.633 17.504 -10.650 1.00 89.94 86 TRP A N 1
ATOM 703 C CA . TRP A 1 86 ? 2.334 16.978 -11.066 1.00 89.94 86 TRP A CA 1
ATOM 704 C C . TRP A 1 86 ? 1.238 17.237 -10.032 1.00 89.94 86 TRP A C 1
ATOM 706 O O . TRP A 1 86 ? 0.146 17.696 -10.386 1.00 89.94 86 TRP A O 1
ATOM 716 N N . CYS A 1 87 ? 1.527 17.006 -8.749 1.00 89.44 87 CYS A N 1
ATOM 717 C CA . CYS A 1 87 ? 0.591 17.297 -7.667 1.00 89.44 87 CYS A CA 1
ATOM 718 C C . CYS A 1 87 ? 0.242 18.790 -7.618 1.00 89.44 87 CYS A C 1
ATOM 720 O O . CYS A 1 87 ? -0.942 19.132 -7.530 1.00 89.44 87 CYS A O 1
ATOM 722 N N . ARG A 1 88 ? 1.247 19.670 -7.746 1.00 90.12 88 ARG A N 1
ATOM 723 C CA . ARG A 1 88 ? 1.070 21.128 -7.812 1.00 90.12 88 ARG A CA 1
ATOM 724 C C . ARG A 1 88 ? 0.166 21.527 -8.981 1.00 90.12 88 ARG A C 1
ATOM 726 O O . ARG A 1 88 ? -0.824 22.227 -8.769 1.00 90.12 88 ARG A O 1
ATOM 733 N N . LYS A 1 89 ? 0.428 21.027 -10.196 1.00 86.88 89 LYS A N 1
ATOM 734 C CA . LYS A 1 89 ? -0.412 21.285 -11.386 1.00 86.88 89 LYS A CA 1
ATOM 735 C C . LYS A 1 89 ? -1.860 20.842 -11.169 1.00 86.88 89 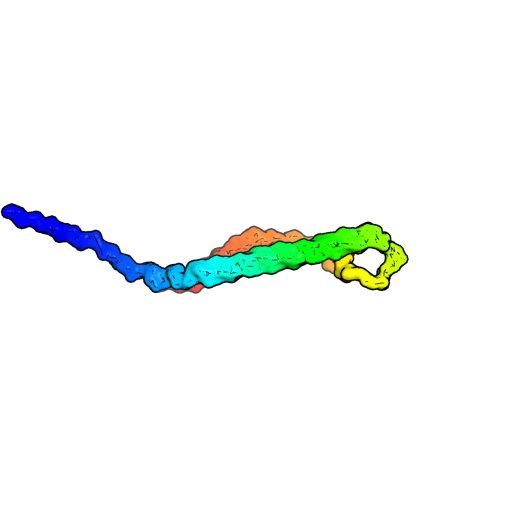LYS A C 1
ATOM 737 O O . LYS A 1 89 ? -2.776 21.615 -11.440 1.00 86.88 89 LYS A O 1
ATOM 742 N N . ARG A 1 90 ? -2.075 19.642 -10.618 1.00 85.12 90 ARG A N 1
ATOM 743 C CA . ARG A 1 90 ? -3.419 19.109 -10.351 1.00 85.12 90 ARG A CA 1
ATOM 744 C C . ARG A 1 90 ? -4.192 19.970 -9.350 1.00 85.12 90 ARG A C 1
ATOM 746 O O . ARG A 1 90 ? -5.351 20.292 -9.599 1.00 85.12 90 ARG A O 1
ATOM 753 N N . LEU A 1 91 ? -3.552 20.387 -8.257 1.00 83.62 91 LEU A N 1
ATOM 754 C CA . LEU A 1 91 ? -4.168 21.263 -7.256 1.00 83.62 91 LEU A CA 1
ATOM 755 C C . LEU A 1 91 ? -4.636 22.586 -7.882 1.00 83.62 91 LEU A C 1
ATOM 757 O O . LEU A 1 91 ? -5.770 23.010 -7.667 1.00 83.62 91 LEU A O 1
ATOM 761 N N . LEU A 1 92 ? -3.793 23.204 -8.710 1.00 79.94 92 LEU A N 1
ATOM 762 C CA . LEU A 1 92 ? -4.124 24.445 -9.413 1.00 79.94 92 LEU A CA 1
ATOM 763 C C . LEU A 1 92 ? -5.283 24.260 -10.404 1.00 79.94 92 LEU A C 1
ATOM 765 O O . LEU A 1 92 ? -6.170 25.109 -10.467 1.00 79.94 92 LEU A O 1
ATOM 769 N N . THR A 1 93 ? -5.325 23.144 -11.140 1.00 73.56 93 THR A N 1
ATOM 770 C CA . THR A 1 93 ? -6.437 22.845 -12.059 1.00 73.56 93 THR A CA 1
ATOM 771 C C . THR A 1 93 ? -7.753 22.568 -11.334 1.00 73.56 93 THR A C 1
ATOM 773 O O . THR A 1 93 ? -8.802 22.992 -11.808 1.00 73.56 93 THR A O 1
ATOM 776 N N . THR A 1 94 ? -7.714 21.926 -10.163 1.00 71.56 94 THR A N 1
ATOM 777 C CA . THR A 1 94 ? -8.907 21.692 -9.336 1.00 71.56 94 THR A CA 1
ATOM 778 C C . THR A 1 94 ? -9.454 23.003 -8.773 1.00 71.56 94 THR A C 1
ATOM 780 O O . THR A 1 94 ? -10.659 23.236 -8.825 1.00 71.56 94 THR A O 1
ATOM 783 N N . ASN A 1 95 ? -8.579 23.895 -8.299 1.00 65.31 95 ASN A N 1
ATOM 784 C CA . ASN A 1 95 ? -8.977 25.193 -7.743 1.00 65.31 95 ASN A CA 1
ATOM 785 C C . ASN A 1 95 ? -9.469 26.189 -8.811 1.00 65.31 95 ASN A C 1
ATOM 787 O O . ASN A 1 95 ? -10.249 27.082 -8.500 1.00 65.31 95 ASN A O 1
ATOM 791 N N . ARG A 1 96 ? -9.044 26.039 -10.073 1.00 58.56 96 ARG A N 1
ATOM 792 C CA . ARG A 1 96 ? -9.467 26.896 -11.197 1.00 58.56 96 ARG A CA 1
ATOM 793 C C . ARG A 1 96 ? -10.889 26.599 -11.697 1.00 58.56 96 ARG A C 1
ATOM 795 O O . ARG A 1 96 ? -11.478 27.444 -12.362 1.00 58.56 96 ARG A O 1
ATOM 802 N N . ASN A 1 97 ? -11.449 25.435 -11.367 1.00 58.97 97 ASN A N 1
ATOM 803 C CA . ASN A 1 97 ? -12.771 25.002 -11.833 1.00 58.97 97 ASN A CA 1
ATOM 804 C C . ASN A 1 97 ? -13.916 25.324 -10.852 1.00 58.97 97 ASN A C 1
ATOM 806 O O . ASN A 1 97 ? -15.017 24.803 -11.025 1.00 58.97 97 ASN A O 1
ATOM 810 N N . GLN A 1 98 ? -13.697 26.168 -9.835 1.00 54.19 98 GLN A N 1
ATOM 811 C CA . GLN A 1 98 ? -14.800 26.695 -9.028 1.00 54.19 98 GLN A CA 1
ATOM 812 C C . GLN A 1 98 ? -15.389 27.949 -9.696 1.00 54.19 98 GLN A C 1
ATOM 814 O O . GLN A 1 98 ? -14.687 28.959 -9.791 1.00 54.19 98 GLN A O 1
ATOM 819 N N . PRO A 1 99 ? -16.649 27.921 -10.177 1.00 59.41 99 PRO A N 1
ATOM 820 C CA . PRO A 1 99 ? -17.310 29.133 -10.639 1.00 59.41 99 PRO A CA 1
ATOM 821 C C . PRO A 1 99 ? -17.465 30.098 -9.460 1.00 59.41 99 PRO A C 1
ATOM 823 O O . PRO A 1 99 ? -17.875 29.694 -8.373 1.00 59.41 99 PRO A O 1
ATOM 826 N N . SER A 1 100 ? -17.123 31.367 -9.678 1.00 54.69 100 SER A N 1
ATOM 827 C CA . SER A 1 100 ? -17.373 32.445 -8.722 1.00 54.69 100 SER A CA 1
ATOM 828 C C . SER A 1 100 ? -18.883 32.555 -8.484 1.00 54.69 100 SER A C 1
ATOM 830 O O . SER A 1 100 ? -19.606 32.997 -9.375 1.00 54.69 100 SER A O 1
ATOM 832 N N . THR A 1 101 ? -19.357 32.101 -7.324 1.00 50.38 101 THR A N 1
ATOM 833 C CA . THR A 1 101 ? -20.716 32.365 -6.823 1.00 50.38 101 THR A CA 1
ATOM 834 C C . THR A 1 101 ? -20.719 33.586 -5.930 1.00 50.38 101 THR A C 1
ATOM 836 O O . THR A 1 101 ? -19.826 33.633 -5.051 1.00 50.38 101 THR A O 1
#

Mean predicted aligned error: 18.56 Å

Foldseek 3Di:
DDDDDDDDDDDPDPPPPPPPPVVVVVVVVVVVVVVVVVVVVVVVLVVVVVVVDPPDPPDGDPPDDDDCPDDDPVCPVPDDDDPPVVVVVVVVVVVVPDPDD

Sequence (101 aa):
MNQMQSVNGKRPVQATRFRDDRTQTAQQDELIRFIYESWHKVSREVEQHSQNGAENGKGGALVYYYCDNEPNPVLKDFQPFDLEDWCRKRLLTTNRNQPST

Secondary structure (DSSP, 8-state):
-PPP----------TT--S-HHHHHHHHHHHHHHHHHHHHHHHHHHHHHHHS-TT-SSSS---------S--GGGTTPPPP-HHHHHHHHHHHHHHT----

Solvent-accessible surface area (backbone atoms only — not comparable to full-atom values): 6918 Å² total; per-residue (Å²): 138,87,83,83,80,83,86,84,80,80,85,88,84,69,94,73,75,75,67,51,63,67,59,56,49,51,52,49,52,51,50,52,49,49,52,50,55,52,49,53,51,52,51,52,50,54,52,55,53,68,72,66,53,98,80,65,102,74,90,74,80,88,78,76,76,88,72,85,84,59,85,58,78,88,54,74,82,65,71,90,75,64,62,64,63,50,52,52,52,50,53,54,56,60,66,68,69,61,79,92,125

pLDDT: mean 70.52, std 17.4, range [35.09, 96.94]

Radius of gyration: 28.83 Å; Cα contacts (8 Å, |Δi|>4): 7; chains: 1; bounding box: 51×77×62 Å

Organism: Frankliniella occidentalis (NCBI:txid133901)